Protein AF-A0A924ZID4-F1 (afdb_monomer_lite)

Structure (mmCIF, N/CA/C/O backbone):
data_AF-A0A924ZID4-F1
#
_entry.id   AF-A0A924ZID4-F1
#
loop_
_atom_site.group_PDB
_atom_site.id
_atom_site.type_symbol
_atom_site.label_atom_id
_atom_site.label_alt_id
_atom_site.label_comp_id
_atom_site.label_asym_id
_atom_site.label_entity_id
_atom_site.label_seq_id
_atom_site.pdbx_PDB_ins_code
_atom_site.Cartn_x
_atom_site.Cartn_y
_atom_site.Cartn_z
_atom_site.occupancy
_atom_site.B_iso_or_equiv
_atom_site.auth_seq_id
_atom_site.auth_comp_id
_atom_site.auth_asym_id
_atom_site.auth_atom_id
_atom_site.pdbx_PDB_model_num
ATOM 1 N N . THR A 1 1 ? -8.863 2.489 19.403 1.00 71.06 1 THR A N 1
ATOM 2 C CA . THR A 1 1 ? -9.081 3.869 18.909 1.00 71.06 1 THR A CA 1
ATOM 3 C C . THR A 1 1 ? -8.614 4.932 19.903 1.00 71.06 1 THR A C 1
ATOM 5 O O . THR A 1 1 ? -9.009 6.080 19.779 1.00 71.06 1 THR A O 1
ATOM 8 N N . SER A 1 2 ? -7.760 4.593 20.880 1.00 80.31 2 SER A N 1
ATOM 9 C CA . SER A 1 2 ? -7.343 5.506 21.960 1.00 80.31 2 SER A CA 1
ATOM 10 C C . SER A 1 2 ? -6.284 6.540 21.558 1.00 80.31 2 SER A C 1
ATOM 12 O O . SER A 1 2 ? -6.043 7.462 22.323 1.00 80.31 2 SER A O 1
ATOM 14 N N . ILE A 1 3 ? -5.660 6.394 20.382 1.00 93.38 3 ILE A N 1
ATOM 15 C CA . ILE A 1 3 ? -4.683 7.351 19.835 1.00 93.38 3 ILE A CA 1
ATOM 16 C C . ILE A 1 3 ? -5.330 8.144 18.693 1.00 93.38 3 ILE A C 1
ATOM 18 O O . ILE A 1 3 ? -5.505 9.353 18.793 1.00 93.38 3 ILE A O 1
ATOM 22 N N . CYS A 1 4 ? -5.775 7.446 17.645 1.00 90.38 4 CYS A N 1
ATOM 23 C CA . CYS A 1 4 ? -6.568 8.017 16.559 1.00 90.38 4 CYS A CA 1
ATOM 24 C C . CYS A 1 4 ? -7.971 7.390 16.566 1.00 90.38 4 CYS A C 1
ATOM 26 O O . CYS A 1 4 ? -8.121 6.165 16.673 1.00 90.38 4 CYS A O 1
ATOM 28 N N . GLY A 1 5 ? -9.005 8.232 16.473 1.00 92.81 5 GLY A N 1
ATOM 29 C CA . GLY A 1 5 ? -10.390 7.785 16.299 1.00 92.81 5 GLY A CA 1
ATOM 30 C C . GLY A 1 5 ? -10.556 6.989 15.002 1.00 92.81 5 GLY A C 1
ATOM 31 O O . GLY A 1 5 ? -9.805 7.198 14.053 1.00 92.81 5 GLY A O 1
ATOM 32 N N . ARG A 1 6 ? -11.535 6.077 14.953 1.00 89.81 6 ARG A N 1
ATOM 33 C CA . ARG A 1 6 ? -11.752 5.169 13.808 1.00 89.81 6 ARG A CA 1
ATOM 34 C C . ARG A 1 6 ? -11.903 5.926 12.484 1.00 89.81 6 ARG A C 1
ATOM 36 O O . ARG A 1 6 ? -11.271 5.555 11.506 1.00 89.81 6 ARG A O 1
ATOM 43 N N . ASP A 1 7 ? -12.642 7.032 12.496 1.00 92.38 7 ASP A N 1
ATOM 44 C CA . ASP A 1 7 ? -12.901 7.860 11.308 1.00 92.38 7 ASP A CA 1
ATOM 45 C C . ASP A 1 7 ? -11.690 8.702 10.868 1.00 92.38 7 ASP A C 1
ATOM 47 O O . ASP A 1 7 ? -11.750 9.419 9.874 1.00 92.38 7 ASP A O 1
ATOM 51 N N . ARG A 1 8 ? -10.584 8.641 11.621 1.00 93.56 8 ARG A N 1
ATOM 52 C CA . ARG A 1 8 ? -9.329 9.357 11.355 1.00 93.56 8 ARG A CA 1
ATOM 53 C C . ARG A 1 8 ? -8.188 8.426 10.943 1.00 93.56 8 ARG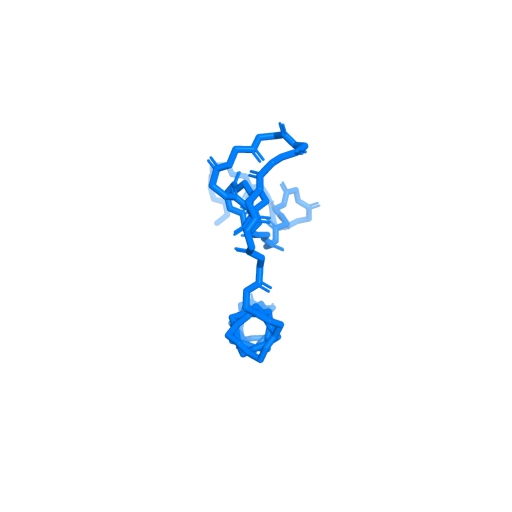 A C 1
ATOM 55 O O . ARG A 1 8 ? -7.033 8.842 10.968 1.00 93.56 8 ARG A O 1
ATOM 62 N N . VAL A 1 9 ? -8.489 7.172 10.611 1.00 93.06 9 VAL A N 1
ATOM 63 C CA . VAL A 1 9 ? -7.498 6.178 10.185 1.00 93.06 9 VAL A CA 1
ATOM 64 C C . VAL A 1 9 ? -7.878 5.644 8.810 1.00 93.06 9 VAL A C 1
ATOM 66 O O . VAL A 1 9 ? -9.014 5.230 8.593 1.00 93.06 9 VAL A O 1
ATOM 69 N N . ILE A 1 10 ? -6.910 5.631 7.894 1.00 94.19 10 ILE A N 1
ATOM 70 C CA . ILE A 1 10 ? -7.053 5.091 6.540 1.00 94.19 10 ILE A CA 1
ATOM 71 C C . ILE A 1 10 ? -6.021 3.978 6.364 1.00 94.19 10 ILE A C 1
ATOM 73 O O . ILE A 1 10 ? -4.885 4.102 6.815 1.00 94.19 10 ILE A O 1
ATOM 77 N N . ALA A 1 11 ? -6.438 2.873 5.750 1.00 95.31 11 ALA A N 1
ATOM 78 C CA . ALA A 1 11 ? -5.547 1.779 5.395 1.00 95.31 11 ALA A CA 1
ATOM 79 C C . ALA A 1 11 ? -4.930 2.054 4.018 1.00 95.31 11 ALA A C 1
ATOM 81 O O . ALA A 1 11 ? -5.658 2.221 3.040 1.00 95.31 11 ALA A O 1
ATOM 82 N N . GLU A 1 12 ? -3.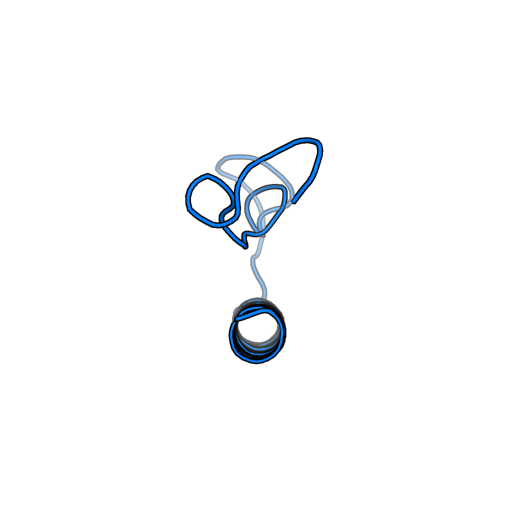605 2.069 3.950 1.00 96.00 12 GLU A N 1
ATOM 83 C CA . GLU A 1 12 ? -2.826 2.373 2.750 1.00 96.00 12 GLU A CA 1
ATOM 84 C C . GLU A 1 12 ? -1.513 1.574 2.770 1.00 96.00 12 GLU A C 1
ATOM 86 O O . GLU A 1 12 ? -1.139 0.983 3.786 1.00 96.00 12 GLU A O 1
ATOM 91 N N . SER A 1 13 ? -0.812 1.544 1.641 1.00 94.69 13 SER A N 1
ATOM 92 C CA . SER A 1 13 ? 0.630 1.311 1.618 1.00 94.69 13 SER A CA 1
ATOM 93 C C . SER A 1 13 ? 1.394 2.441 2.319 1.00 94.69 13 SER A C 1
ATOM 95 O O . SER A 1 13 ? 0.937 3.573 2.352 1.00 94.69 13 SER A O 1
ATOM 97 N N . ASP A 1 14 ? 2.590 2.146 2.826 1.00 94.38 14 ASP A N 1
ATOM 98 C CA . ASP A 1 14 ? 3.466 3.157 3.442 1.00 94.38 14 ASP A CA 1
ATOM 99 C C . ASP A 1 14 ? 4.023 4.160 2.406 1.00 94.38 14 ASP A C 1
ATOM 101 O O . ASP A 1 14 ? 4.140 5.354 2.654 1.00 94.38 14 ASP A O 1
ATOM 105 N N . CYS A 1 15 ? 4.323 3.673 1.196 1.00 91.56 15 CYS A N 1
ATOM 106 C CA . CYS A 1 15 ? 4.762 4.463 0.044 1.00 91.56 15 CYS A CA 1
ATOM 107 C C . CYS A 1 15 ? 4.262 3.809 -1.262 1.00 91.56 15 CYS A C 1
ATOM 109 O O . CYS A 1 15 ? 3.575 2.786 -1.231 1.00 91.56 15 CYS A O 1
ATOM 111 N N . GLY A 1 16 ? 4.615 4.365 -2.423 1.00 91.00 16 GLY A N 1
ATOM 112 C CA . GLY A 1 16 ? 4.325 3.752 -3.722 1.00 91.00 16 GLY A CA 1
ATOM 113 C C . GLY A 1 16 ? 5.052 2.415 -3.941 1.00 91.00 16 GLY A C 1
ATOM 114 O O . GLY A 1 16 ? 6.064 2.121 -3.313 1.00 91.00 16 GLY A O 1
ATOM 115 N N . PHE A 1 17 ? 4.554 1.601 -4.879 1.00 92.12 17 PHE A N 1
ATOM 116 C CA . PHE A 1 17 ? 5.143 0.289 -5.204 1.00 92.12 17 PHE A CA 1
ATOM 117 C C . PHE A 1 17 ? 6.457 0.354 -6.000 1.00 92.12 17 PHE A C 1
ATOM 119 O O . PHE A 1 17 ? 7.114 -0.673 -6.164 1.00 92.12 17 PHE A O 1
ATOM 126 N N . GLY A 1 18 ? 6.830 1.524 -6.521 1.00 89.81 18 GLY A N 1
ATOM 127 C CA . GLY A 1 18 ? 8.107 1.718 -7.205 1.00 89.81 18 GLY A CA 1
ATOM 128 C C . GLY A 1 18 ? 9.261 1.862 -6.212 1.00 89.81 18 GLY A C 1
ATOM 129 O O . GLY A 1 18 ? 9.102 2.472 -5.160 1.00 89.81 18 GLY A O 1
ATOM 130 N N . THR A 1 19 ? 10.438 1.334 -6.556 1.00 84.62 19 THR A N 1
ATOM 131 C CA . THR A 1 19 ? 11.644 1.464 -5.718 1.00 84.62 19 THR A CA 1
ATOM 132 C C . THR A 1 19 ? 12.170 2.900 -5.674 1.00 84.62 19 THR A C 1
ATOM 134 O O . THR A 1 19 ? 12.653 3.335 -4.632 1.00 84.62 19 THR A O 1
ATOM 137 N N . PHE A 1 20 ? 12.057 3.646 -6.780 1.00 84.00 20 PHE A N 1
ATOM 138 C CA . PHE A 1 20 ? 12.443 5.054 -6.853 1.00 84.00 20 PHE A CA 1
ATOM 139 C C . PHE A 1 20 ? 11.322 5.900 -7.468 1.00 84.00 20 PHE A C 1
ATOM 141 O O . PHE A 1 20 ? 10.577 5.461 -8.347 1.00 84.00 20 PHE A O 1
ATOM 148 N N . ALA A 1 21 ? 11.193 7.146 -7.012 1.00 80.31 21 ALA A N 1
ATOM 149 C CA . ALA A 1 21 ? 10.226 8.080 -7.574 1.00 80.31 21 ALA A CA 1
ATOM 150 C C . ALA A 1 21 ? 10.553 8.348 -9.054 1.00 80.31 21 ALA A C 1
ATOM 152 O O . ALA A 1 21 ? 11.651 8.790 -9.384 1.00 80.31 21 ALA A O 1
ATOM 153 N N . GLY A 1 22 ? 9.607 8.050 -9.947 1.00 74.12 22 GLY A N 1
ATOM 154 C CA . GLY A 1 22 ? 9.782 8.216 -11.393 1.00 74.12 22 GLY A CA 1
ATOM 155 C C . GLY A 1 22 ? 10.679 7.173 -12.071 1.00 74.12 22 GLY A C 1
ATOM 156 O O . GLY A 1 22 ? 10.905 7.284 -13.274 1.00 74.12 22 GLY A O 1
ATOM 157 N N . TYR A 1 23 ? 11.180 6.164 -11.346 1.00 68.38 23 TYR A N 1
ATOM 158 C CA . TYR A 1 23 ? 12.065 5.142 -11.905 1.00 68.38 23 TYR A CA 1
ATOM 159 C C . TYR A 1 23 ? 11.896 3.780 -11.215 1.00 68.38 23 TYR 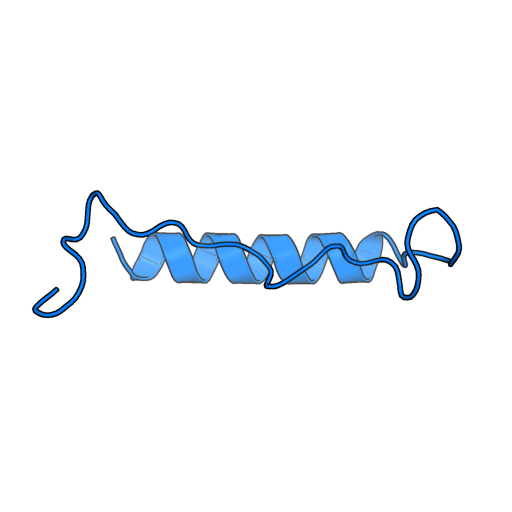A C 1
ATOM 161 O O . TYR A 1 23 ? 11.994 3.655 -9.997 1.00 68.38 23 TYR A O 1
ATOM 169 N N . GLY A 1 24 ? 11.694 2.726 -12.002 1.00 72.31 24 GLY A N 1
ATOM 170 C CA . GLY A 1 24 ? 11.624 1.351 -11.506 1.00 72.31 24 GLY A CA 1
ATOM 171 C C . GLY A 1 24 ? 10.436 0.577 -12.063 1.00 72.31 24 GLY A C 1
ATOM 172 O O . GLY A 1 24 ? 9.392 1.144 -12.380 1.00 72.31 24 GLY A O 1
ATOM 173 N N . ALA A 1 25 ? 10.613 -0.736 -12.189 1.00 82.88 25 ALA A N 1
ATOM 174 C CA . ALA A 1 25 ? 9.547 -1.641 -12.586 1.00 82.88 25 ALA A CA 1
ATOM 175 C C . ALA A 1 25 ? 8.611 -1.888 -11.396 1.00 82.88 25 ALA A C 1
ATOM 177 O O . ALA A 1 25 ? 9.059 -2.257 -10.311 1.00 82.88 25 ALA A O 1
ATOM 178 N N . VAL A 1 26 ? 7.311 -1.701 -11.610 1.00 91.19 26 VAL A N 1
ATOM 179 C CA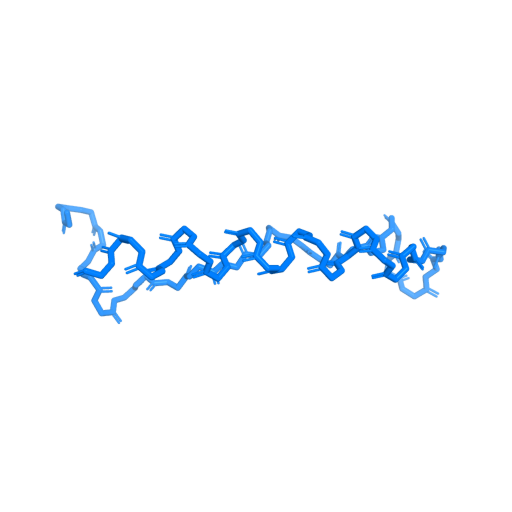 . VAL A 1 26 ? 6.276 -2.239 -10.726 1.00 91.19 26 VAL A CA 1
ATOM 180 C C . VAL A 1 26 ? 5.827 -3.552 -11.339 1.00 91.19 26 VAL A C 1
ATOM 182 O O . VAL A 1 26 ? 5.397 -3.559 -12.489 1.00 91.19 26 VAL A O 1
ATOM 185 N N . ASP A 1 27 ? 5.916 -4.642 -10.582 1.00 93.31 27 ASP A N 1
ATOM 186 C CA . ASP A 1 27 ? 5.254 -5.890 -10.950 1.00 93.31 27 ASP A CA 1
ATOM 187 C C . ASP A 1 27 ? 3.741 -5.730 -10.703 1.00 93.31 27 ASP A C 1
ATOM 189 O O . ASP A 1 27 ? 3.327 -5.598 -9.540 1.00 93.31 27 ASP A O 1
ATOM 193 N N . PRO A 1 28 ? 2.904 -5.674 -11.757 1.00 93.81 28 PRO A N 1
ATOM 194 C CA . PRO A 1 28 ? 1.497 -5.337 -11.591 1.00 93.81 28 PRO A CA 1
ATOM 195 C C . PRO A 1 28 ? 0.728 -6.409 -10.821 1.00 93.81 28 PRO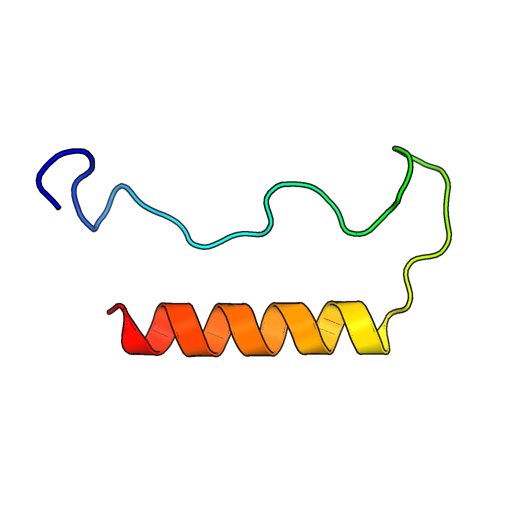 A C 1
ATOM 197 O O . PRO A 1 28 ? -0.126 -6.073 -10.002 1.00 93.81 28 PRO A O 1
ATOM 200 N N . GLU A 1 29 ? 1.026 -7.688 -11.046 1.00 97.44 29 GLU A N 1
ATOM 201 C CA . GLU A 1 29 ? 0.301 -8.789 -10.408 1.00 97.44 29 GLU A CA 1
ATOM 202 C C . GLU A 1 29 ? 0.574 -8.811 -8.904 1.00 97.44 29 GLU A C 1
ATOM 204 O O . GLU A 1 29 ? -0.356 -8.923 -8.096 1.00 97.44 29 GLU A O 1
ATOM 209 N N . ILE A 1 30 ? 1.831 -8.593 -8.510 1.00 95.06 30 ILE A N 1
ATOM 210 C CA . ILE A 1 30 ? 2.208 -8.485 -7.097 1.00 95.06 30 ILE A CA 1
ATOM 211 C C . ILE A 1 30 ? 1.582 -7.238 -6.458 1.00 95.06 30 ILE A C 1
ATOM 213 O O . ILE A 1 30 ? 1.081 -7.313 -5.330 1.00 95.06 30 ILE A O 1
ATOM 217 N N . ALA A 1 31 ? 1.587 -6.092 -7.147 1.00 96.06 31 ALA A N 1
ATOM 218 C CA . ALA A 1 31 ? 0.973 -4.867 -6.633 1.00 96.06 31 ALA A CA 1
ATOM 219 C C . ALA A 1 31 ? -0.531 -5.060 -6.380 1.00 96.06 31 ALA A C 1
ATOM 221 O O . ALA A 1 31 ? -1.028 -4.738 -5.295 1.00 96.06 31 ALA A O 1
ATOM 222 N N . TRP A 1 32 ? -1.247 -5.671 -7.327 1.00 97.12 32 TRP A N 1
ATOM 223 C CA . TRP A 1 32 ? -2.671 -5.964 -7.174 1.00 97.12 32 TRP A CA 1
ATOM 224 C C . TRP A 1 32 ? -2.953 -6.976 -6.064 1.00 97.12 32 TRP A C 1
ATOM 226 O O . TRP A 1 32 ? -3.894 -6.776 -5.292 1.00 97.12 32 TRP A O 1
ATOM 236 N N . ALA A 1 33 ? -2.123 -8.010 -5.914 1.00 98.38 33 ALA A N 1
ATOM 237 C CA . ALA A 1 33 ? -2.256 -8.965 -4.815 1.00 98.38 33 ALA A CA 1
ATOM 238 C C . ALA A 1 33 ? -2.116 -8.283 -3.440 1.00 98.38 33 ALA A C 1
ATOM 240 O O . ALA A 1 33 ? -2.914 -8.533 -2.531 1.00 98.38 33 ALA A O 1
ATOM 241 N N . LYS A 1 34 ? -1.153 -7.362 -3.293 1.00 97.81 34 LYS A N 1
ATOM 242 C CA . LYS A 1 34 ? -0.963 -6.586 -2.056 1.00 97.81 34 LYS A CA 1
ATOM 243 C C . LYS A 1 34 ? -2.160 -5.680 -1.758 1.00 97.81 34 LYS A C 1
ATOM 245 O O . LYS A 1 34 ? -2.632 -5.652 -0.621 1.00 97.81 34 LYS A O 1
ATOM 250 N N . LEU A 1 35 ? -2.689 -4.988 -2.767 1.00 97.88 35 LEU A N 1
ATOM 251 C CA . LEU A 1 35 ? -3.881 -4.145 -2.611 1.00 97.88 35 LEU A CA 1
ATOM 252 C C . LEU A 1 35 ? -5.131 -4.965 -2.255 1.00 97.88 35 LEU A C 1
ATOM 254 O O . LEU A 1 35 ? -5.940 -4.531 -1.432 1.00 97.88 35 LEU A O 1
ATOM 258 N N . ALA A 1 36 ? -5.281 -6.170 -2.812 1.00 98.25 36 ALA A N 1
ATOM 259 C CA . ALA A 1 36 ? -6.369 -7.079 -2.454 1.00 98.25 36 ALA A CA 1
ATOM 260 C C . ALA A 1 36 ? -6.280 -7.527 -0.984 1.00 98.25 36 ALA A C 1
ATOM 262 O O . ALA A 1 36 ? -7.288 -7.507 -0.272 1.00 98.25 36 ALA A O 1
ATOM 263 N N . ALA A 1 37 ? -5.076 -7.861 -0.507 1.00 98.31 37 ALA A N 1
ATOM 264 C CA . ALA A 1 37 ? -4.842 -8.202 0.895 1.00 98.31 37 ALA A CA 1
ATOM 265 C C . ALA A 1 37 ? -5.132 -7.018 1.839 1.00 98.31 37 ALA A C 1
ATOM 267 O O . ALA A 1 37 ? -5.812 -7.197 2.852 1.00 98.31 37 ALA A O 1
ATOM 268 N N . LEU A 1 38 ? -4.691 -5.803 1.482 1.00 98.19 38 LEU A N 1
ATOM 269 C CA . LEU A 1 38 ? -4.984 -4.569 2.226 1.00 98.19 38 LEU A CA 1
ATOM 270 C C . LEU A 1 38 ? -6.497 -4.338 2.348 1.00 98.19 38 LEU A C 1
ATOM 272 O O . LEU A 1 38 ? -7.003 -4.109 3.448 1.00 98.19 38 LEU A O 1
ATOM 276 N N . LYS A 1 39 ? -7.230 -4.449 1.232 1.00 97.88 39 LYS A N 1
ATOM 277 C CA . LYS A 1 39 ? -8.693 -4.303 1.192 1.00 97.88 39 LYS A CA 1
ATOM 278 C C . LYS A 1 39 ? -9.385 -5.297 2.124 1.00 97.88 39 LYS A C 1
ATOM 280 O O . LYS A 1 39 ? -10.303 -4.917 2.851 1.00 97.88 39 LYS A O 1
ATOM 285 N N . GLU A 1 40 ? -8.967 -6.559 2.102 1.00 98.31 40 GLU A N 1
ATOM 286 C CA . GLU A 1 40 ? -9.549 -7.591 2.963 1.00 98.31 40 GLU A CA 1
ATOM 287 C C . GLU A 1 40 ? -9.261 -7.322 4.447 1.00 98.31 40 GLU A C 1
ATOM 289 O O . GLU A 1 40 ? -10.164 -7.434 5.278 1.00 98.31 40 GLU A O 1
ATOM 294 N N . GLY A 1 41 ? -8.041 -6.892 4.783 1.00 97.12 41 GLY A N 1
ATOM 295 C CA . GLY A 1 41 ? -7.696 -6.461 6.139 1.00 97.12 41 GLY A CA 1
ATOM 296 C C . GLY A 1 41 ? -8.552 -5.282 6.611 1.00 97.12 41 GLY A C 1
ATOM 297 O O . GLY A 1 41 ? -9.156 -5.343 7.683 1.00 97.12 41 GLY A O 1
ATOM 298 N N . ALA A 1 42 ? -8.687 -4.247 5.779 1.00 95.94 42 ALA A N 1
ATOM 299 C CA . ALA A 1 42 ? -9.518 -3.080 6.073 1.00 95.94 42 ALA A CA 1
ATOM 300 C C . ALA A 1 42 ? -11.001 -3.449 6.264 1.00 95.94 42 ALA A C 1
ATOM 302 O O . ALA A 1 42 ? -11.667 -2.907 7.146 1.00 95.94 42 ALA A O 1
ATOM 303 N N . ARG A 1 43 ? -11.519 -4.411 5.486 1.00 96.12 43 ARG A N 1
ATOM 304 C CA . ARG A 1 43 ? -12.890 -4.926 5.637 1.00 96.12 43 ARG A CA 1
ATOM 305 C C . ARG A 1 43 ? -13.107 -5.614 6.984 1.00 96.12 43 ARG A C 1
ATOM 307 O O . ARG A 1 43 ? -14.172 -5.445 7.563 1.00 96.12 43 ARG A O 1
ATOM 314 N N . ARG A 1 44 ? -12.126 -6.379 7.471 1.00 95.69 44 ARG A N 1
ATOM 315 C CA . ARG A 1 44 ? -12.192 -7.054 8.783 1.00 95.69 44 ARG A CA 1
ATOM 316 C C . ARG A 1 44 ? -12.046 -6.090 9.953 1.00 95.69 44 ARG A C 1
ATOM 318 O O . ARG A 1 44 ? -12.552 -6.371 11.030 1.00 95.69 44 ARG A O 1
ATOM 325 N N . ALA A 1 45 ? -11.309 -5.001 9.747 1.00 90.25 45 ALA A N 1
ATOM 326 C CA . ALA A 1 45 ? -11.064 -3.998 10.771 1.00 90.25 45 ALA A CA 1
ATOM 327 C C . ALA A 1 45 ? -12.250 -3.049 10.985 1.00 90.25 45 ALA A C 1
ATOM 329 O O . ALA A 1 45 ? -12.255 -2.373 12.015 1.00 90.25 45 ALA A O 1
A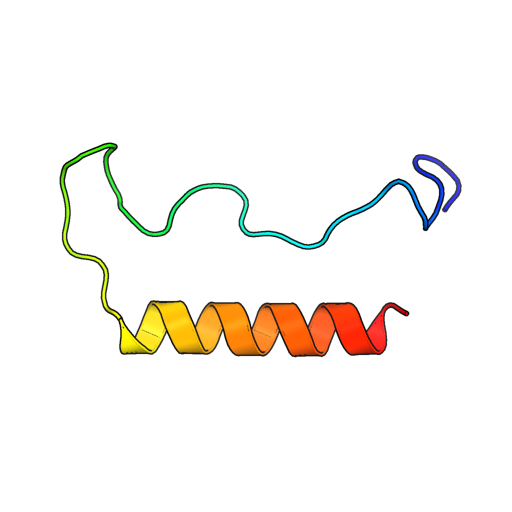TOM 330 N N . LYS A 1 46 ? -13.212 -2.978 10.046 1.00 72.56 46 LYS A N 1
ATOM 331 C CA . LYS A 1 46 ? -14.479 -2.241 10.207 1.00 72.56 46 LYS A CA 1
ATOM 332 C C . LYS A 1 46 ? -15.287 -2.771 11.382 1.00 72.56 46 LYS A C 1
ATOM 334 O O . LYS A 1 46 ? -15.743 -1.893 12.150 1.00 72.56 46 LYS A O 1
#

Radius of gyration: 13.65 Å; chains: 1; bounding box: 27×18×34 Å

Secondary structure (DSSP, 8-state):
--SS-GGG-----SS-SSSBTTBS---HHHHHHHHHHHHHHHHHH-

pLDDT: mean 90.85, std 8.11, range [68.38, 98.38]

Sequence (46 aa):
TSICGRDRVIAESDCGFGTFAGYGAVDPEIAWAKLAALKEGARRAK

Foldseek 3Di:
DVPDDPVRDDQDDPDDQAPDDVDHDRPVVVVVVVVVVSVVVVVVVD